Protein AF-A0A890DK44-F1 (afdb_monomer_lite)

Secondary structure (DSSP, 8-state):
--TT--HHHHHHHHHHHHHHHHHHHH---SHHHHHHHHHHHHH-THHHHHHHHHHHHHHHHHHHHH--

Foldseek 3Di:
DDPPDDPVVLVVLLVVLLVVLVVLVVDVPDPLSVVSVVCCVVPNDVVSSVVSSVVVVVVVVVVVVPPD

Radius of gyration: 13.54 Å; chains: 1; b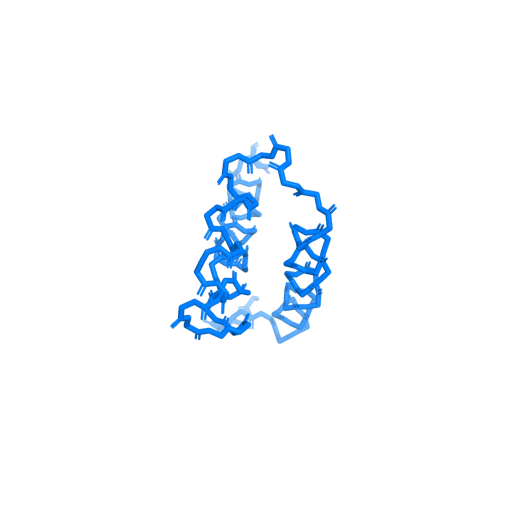ounding box: 28×22×38 Å

pLDDT: mean 79.77, std 9.46, range [43.59, 88.69]

Organism: Escherichia coli (NCBI:txid562)

Structure (mmCIF, N/CA/C/O backbone):
data_AF-A0A890DK44-F1
#
_entry.id   AF-A0A890DK44-F1
#
loop_
_atom_site.group_PDB
_atom_site.id
_atom_site.type_symbol
_atom_site.label_atom_id
_atom_site.label_alt_id
_atom_site.label_comp_id
_atom_site.label_asym_id
_atom_site.label_entity_id
_atom_site.label_seq_id
_atom_site.pdbx_PDB_ins_code
_atom_site.Cartn_x
_atom_site.Cartn_y
_atom_site.Cartn_z
_atom_site.occupancy
_atom_site.B_iso_or_equiv
_atom_site.auth_seq_id
_atom_site.auth_comp_id
_atom_site.auth_asym_id
_atom_site.auth_atom_id
_atom_site.pdbx_PDB_model_num
ATOM 1 N N . MET A 1 1 ? 3.684 -6.490 -27.650 1.00 43.59 1 MET A N 1
ATOM 2 C CA . MET A 1 1 ? 2.911 -6.231 -26.413 1.00 43.59 1 MET A CA 1
ATOM 3 C C . MET A 1 1 ? 1.477 -6.701 -26.617 1.00 43.59 1 MET A C 1
ATOM 5 O O . MET A 1 1 ? 0.798 -6.194 -27.500 1.00 43.59 1 MET A O 1
ATOM 9 N N . THR A 1 2 ? 1.017 -7.716 -25.889 1.00 54.88 2 THR A N 1
ATOM 10 C CA . THR A 1 2 ? -0.361 -8.219 -26.010 1.00 54.88 2 THR A CA 1
ATOM 11 C C . THR A 1 2 ? -1.347 -7.209 -25.415 1.00 54.88 2 THR A C 1
ATOM 13 O O . THR A 1 2 ? -1.183 -6.745 -24.290 1.00 54.88 2 THR A O 1
ATOM 16 N N . LYS A 1 3 ? -2.409 -6.892 -26.166 1.00 57.38 3 LYS A N 1
ATOM 17 C CA . LYS A 1 3 ? -3.433 -5.859 -25.884 1.00 57.38 3 LYS A CA 1
ATOM 18 C C . LYS A 1 3 ? -4.155 -5.986 -24.521 1.00 57.38 3 LYS A C 1
ATOM 20 O O . LYS A 1 3 ? -4.916 -5.099 -24.158 1.00 57.38 3 LYS A O 1
ATOM 25 N N . LYS A 1 4 ? -3.953 -7.090 -23.786 1.00 59.84 4 LYS A N 1
ATOM 26 C CA . LYS A 1 4 ? -4.593 -7.416 -22.494 1.00 59.84 4 LYS A CA 1
ATOM 27 C C . LYS A 1 4 ? -3.656 -7.344 -21.277 1.00 59.84 4 LYS A C 1
ATOM 29 O O . LYS A 1 4 ? -4.114 -7.594 -20.163 1.00 59.84 4 LYS A O 1
ATOM 34 N N . GLY A 1 5 ? -2.389 -6.975 -21.469 1.00 65.25 5 GLY A N 1
ATOM 35 C CA . GLY A 1 5 ? -1.378 -7.069 -20.420 1.00 65.25 5 GLY A CA 1
ATOM 36 C C . GLY A 1 5 ? -0.945 -8.518 -20.199 1.00 65.25 5 GLY A C 1
ATOM 37 O O . GLY A 1 5 ? -1.720 -9.462 -20.367 1.00 65.25 5 GLY A O 1
ATOM 38 N N . ASP A 1 6 ? 0.326 -8.696 -19.879 1.00 79.25 6 ASP A N 1
ATOM 39 C CA . ASP A 1 6 ? 0.922 -10.013 -19.734 1.00 79.25 6 ASP A CA 1
ATOM 40 C C . ASP A 1 6 ? 0.359 -10.765 -18.504 1.00 79.25 6 ASP A C 1
ATOM 42 O O . ASP A 1 6 ? 0.218 -10.216 -17.404 1.00 79.25 6 ASP A O 1
ATOM 46 N N . LYS A 1 7 ? -0.006 -12.041 -18.697 1.00 81.06 7 LYS A N 1
ATOM 47 C CA . LYS A 1 7 ? -0.618 -12.879 -17.649 1.00 81.06 7 LYS A CA 1
ATOM 48 C C . LYS A 1 7 ? 0.353 -13.099 -16.490 1.00 81.06 7 LYS A C 1
ATOM 50 O O . LYS A 1 7 ? -0.078 -13.144 -15.338 1.00 81.06 7 LYS A O 1
ATOM 55 N N . HIS A 1 8 ? 1.641 -13.222 -16.795 1.00 83.19 8 HIS A N 1
ATOM 56 C CA . HIS A 1 8 ? 2.689 -13.464 -15.816 1.00 83.19 8 HIS A CA 1
ATOM 57 C C . HIS A 1 8 ? 2.914 -12.229 -14.928 1.00 83.19 8 HIS A C 1
ATOM 59 O O . HIS A 1 8 ? 2.915 -12.359 -13.704 1.00 83.19 8 HIS A O 1
ATOM 65 N N . MET A 1 9 ? 2.914 -11.021 -15.499 1.00 76.50 9 MET A N 1
ATOM 66 C CA . MET A 1 9 ? 2.930 -9.770 -14.729 1.00 76.50 9 MET A CA 1
ATOM 67 C C . MET A 1 9 ? 1.745 -9.668 -13.763 1.00 76.50 9 MET A C 1
ATOM 69 O O . MET A 1 9 ? 1.921 -9.341 -12.590 1.00 76.50 9 MET A O 1
ATOM 73 N N . ARG A 1 10 ? 0.524 -10.002 -14.211 1.00 81.19 10 ARG A N 1
ATOM 74 C CA . ARG A 1 10 ? -0.656 -9.992 -13.328 1.00 81.19 10 ARG A CA 1
ATOM 75 C C . ARG A 1 10 ? -0.496 -10.965 -12.155 1.00 81.19 10 ARG A C 1
ATOM 77 O O . ARG A 1 10 ? -0.895 -10.633 -11.039 1.00 81.19 10 ARG A O 1
ATOM 84 N N . ILE A 1 11 ? 0.078 -12.143 -12.391 1.00 86.06 11 ILE A N 1
ATOM 85 C CA . ILE A 1 11 ? 0.331 -13.139 -11.340 1.00 86.06 11 ILE A CA 1
ATOM 86 C C . ILE A 1 11 ? 1.333 -12.596 -10.316 1.00 86.06 11 ILE A C 1
ATOM 88 O O . ILE A 1 11 ? 1.047 -12.643 -9.118 1.00 86.06 11 ILE A O 1
ATOM 92 N N . LEU A 1 12 ? 2.450 -12.024 -10.775 1.00 84.81 12 LEU A N 1
ATOM 93 C CA . LEU A 1 12 ? 3.459 -11.415 -9.904 1.00 84.81 12 LEU A CA 1
ATOM 94 C C . LEU A 1 12 ? 2.868 -10.279 -9.059 1.00 84.81 12 LEU A C 1
ATOM 96 O O . LEU A 1 12 ? 3.097 -10.231 -7.850 1.00 84.81 12 LEU A O 1
ATOM 100 N N . PHE A 1 13 ? 2.028 -9.423 -9.649 1.00 82.88 13 PHE A N 1
ATOM 101 C CA . PHE A 1 13 ? 1.369 -8.347 -8.903 1.00 82.88 13 PHE A CA 1
ATOM 102 C C . PHE A 1 13 ? 0.423 -8.849 -7.830 1.00 82.88 13 PHE A C 1
ATOM 104 O O . PHE A 1 13 ? 0.420 -8.308 -6.727 1.00 82.88 13 PHE A O 1
ATOM 111 N N . ILE A 1 14 ? -0.370 -9.877 -8.123 1.00 84.06 14 ILE A N 1
ATOM 112 C CA . ILE A 1 14 ? -1.269 -10.456 -7.125 1.00 84.06 14 ILE A CA 1
ATOM 113 C C . ILE A 1 14 ? -0.454 -11.082 -5.990 1.00 84.06 14 ILE A C 1
ATOM 115 O O . ILE A 1 14 ? -0.809 -10.905 -4.827 1.00 84.06 14 ILE A O 1
ATOM 119 N N . HIS A 1 15 ? 0.648 -11.770 -6.301 1.00 86.19 15 HIS A N 1
ATOM 120 C CA . HIS A 1 15 ? 1.515 -12.363 -5.283 1.00 86.19 15 HIS A CA 1
ATOM 121 C C . HIS A 1 15 ? 2.137 -11.295 -4.373 1.00 86.19 15 HIS A C 1
ATOM 123 O O . HIS A 1 15 ? 1.990 -11.377 -3.154 1.00 86.19 15 HIS A O 1
ATOM 129 N N . GLY A 1 16 ? 2.734 -10.250 -4.955 1.00 83.88 16 GLY A N 1
ATOM 130 C CA . GLY A 1 16 ? 3.294 -9.130 -4.196 1.00 83.88 16 GLY A CA 1
ATOM 131 C C . GLY A 1 16 ? 2.235 -8.350 -3.411 1.00 83.88 16 GLY A C 1
ATOM 132 O O . GLY A 1 16 ? 2.456 -7.948 -2.275 1.00 83.88 16 GLY A O 1
ATOM 133 N N . ALA A 1 17 ? 1.031 -8.184 -3.957 1.00 84.94 17 ALA A N 1
ATOM 134 C CA . ALA A 1 17 ? -0.050 -7.531 -3.227 1.00 84.94 17 ALA A CA 1
ATOM 135 C C . ALA A 1 17 ? -0.505 -8.350 -2.013 1.00 84.94 17 ALA A C 1
ATOM 137 O O . ALA A 1 17 ? -0.774 -7.783 -0.956 1.00 84.94 17 ALA A O 1
ATOM 138 N N . ARG A 1 18 ? -0.553 -9.683 -2.125 1.00 83.88 18 ARG A N 1
ATOM 139 C CA . ARG A 1 18 ? -0.890 -10.560 -0.995 1.00 83.88 18 ARG A CA 1
ATOM 140 C C . ARG A 1 18 ? 0.143 -10.472 0.125 1.00 83.88 18 ARG A C 1
ATOM 142 O O . ARG A 1 18 ? -0.254 -10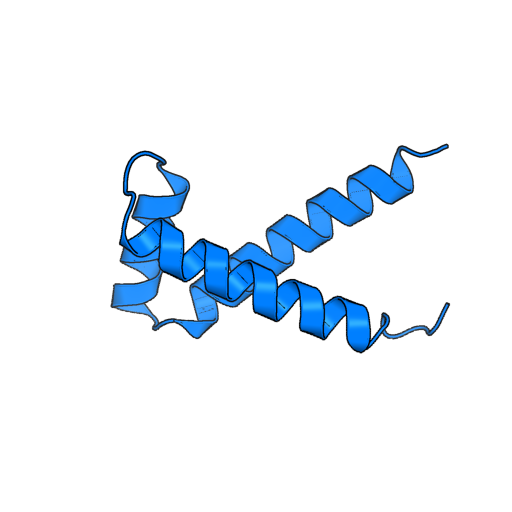.436 1.289 1.00 83.88 18 ARG A O 1
ATOM 149 N N . THR A 1 19 ? 1.437 -10.416 -0.199 1.00 85.00 19 THR A N 1
ATOM 150 C CA . THR A 1 19 ? 2.489 -10.268 0.820 1.00 85.00 19 THR A CA 1
ATOM 151 C C . THR A 1 19 ? 2.406 -8.910 1.511 1.00 85.00 19 THR A C 1
ATOM 153 O O . THR A 1 19 ? 2.473 -8.863 2.736 1.00 85.00 19 THR A O 1
ATOM 156 N N . VAL A 1 20 ? 2.146 -7.830 0.765 1.00 82.06 20 VAL A N 1
ATOM 157 C CA . VAL A 1 20 ? 1.950 -6.480 1.321 1.00 82.06 20 VAL A CA 1
ATOM 158 C C . VAL A 1 20 ? 0.728 -6.416 2.237 1.00 82.06 20 VAL A C 1
ATOM 160 O O . VAL A 1 20 ? 0.839 -5.919 3.351 1.00 82.06 20 VAL A O 1
ATOM 163 N N . VAL A 1 21 ? -0.426 -6.957 1.828 1.00 81.62 21 VAL A N 1
ATOM 164 C CA . VAL A 1 21 ? -1.638 -6.963 2.674 1.00 81.62 21 VAL A CA 1
ATOM 165 C C . VAL A 1 21 ? -1.434 -7.812 3.934 1.00 81.62 21 VAL A C 1
ATOM 167 O O . VAL A 1 21 ? -1.893 -7.447 5.018 1.00 81.62 21 VAL A O 1
ATOM 170 N N . ARG A 1 22 ? -0.717 -8.936 3.823 1.00 83.38 22 ARG A N 1
ATOM 171 C CA . ARG A 1 22 ? -0.370 -9.772 4.979 1.00 83.38 22 ARG A CA 1
ATOM 172 C C . ARG A 1 22 ? 0.587 -9.048 5.932 1.00 83.38 22 ARG A C 1
ATOM 174 O O . ARG A 1 22 ? 0.339 -9.053 7.131 1.00 83.38 22 ARG A O 1
ATOM 181 N N . GLY A 1 23 ? 1.618 -8.384 5.409 1.00 80.88 23 GLY A N 1
ATOM 182 C CA . GLY A 1 23 ? 2.558 -7.580 6.197 1.00 80.88 23 GLY A CA 1
ATOM 183 C C . GLY A 1 23 ? 1.901 -6.365 6.857 1.00 80.88 23 GLY A C 1
ATOM 184 O O . GLY A 1 23 ? 2.158 -6.090 8.024 1.00 80.88 23 GLY A O 1
ATOM 185 N N . ALA A 1 24 ? 0.971 -5.703 6.163 1.00 77.19 24 ALA A N 1
ATOM 186 C CA . ALA A 1 24 ? 0.179 -4.600 6.705 1.00 77.19 24 ALA A CA 1
ATOM 187 C C . ALA A 1 24 ? -0.701 -5.033 7.886 1.00 77.19 24 ALA A C 1
ATOM 189 O O . ALA A 1 24 ? -0.963 -4.230 8.772 1.00 77.19 24 ALA A O 1
ATOM 190 N N . THR A 1 25 ? -1.109 -6.307 7.949 1.00 72.94 25 THR A N 1
ATOM 191 C CA . THR A 1 25 ? -1.839 -6.834 9.116 1.00 72.94 25 THR A CA 1
ATOM 192 C C . THR A 1 25 ? -0.965 -6.851 10.375 1.00 72.94 25 THR A C 1
ATOM 194 O O . THR A 1 25 ? -1.486 -6.720 11.475 1.00 72.94 25 THR A O 1
ATOM 197 N N . ASN A 1 26 ? 0.353 -6.996 10.216 1.00 75.69 26 ASN A N 1
ATOM 198 C CA . ASN A 1 26 ? 1.298 -7.111 11.324 1.00 75.69 26 ASN A CA 1
ATOM 199 C C . ASN A 1 26 ? 1.987 -5.783 11.686 1.00 75.69 26 ASN A C 1
ATOM 201 O O . ASN A 1 26 ? 2.585 -5.697 12.748 1.00 75.69 26 ASN A O 1
ATOM 205 N N . ASN A 1 27 ? 1.912 -4.767 10.819 1.00 68.38 27 ASN A N 1
ATOM 206 C CA . ASN A 1 27 ? 2.505 -3.443 11.033 1.00 68.38 27 ASN A CA 1
ATOM 207 C C . ASN A 1 27 ? 1.486 -2.340 10.725 1.00 68.38 27 ASN A C 1
ATOM 209 O O . ASN A 1 27 ? 1.177 -2.074 9.561 1.00 68.38 27 ASN A O 1
ATOM 213 N N . ASN A 1 28 ? 0.998 -1.666 11.769 1.00 69.94 28 ASN A N 1
ATOM 214 C CA . ASN A 1 28 ? 0.021 -0.570 11.684 1.00 69.94 28 ASN A CA 1
ATOM 215 C C . ASN A 1 28 ? 0.666 0.829 11.647 1.00 69.94 28 ASN A C 1
ATOM 217 O O . ASN A 1 28 ? -0.024 1.829 11.845 1.00 69.94 28 ASN A O 1
ATOM 221 N N . ASP A 1 29 ? 1.964 0.911 11.358 1.00 72.00 29 ASP A N 1
ATOM 222 C CA 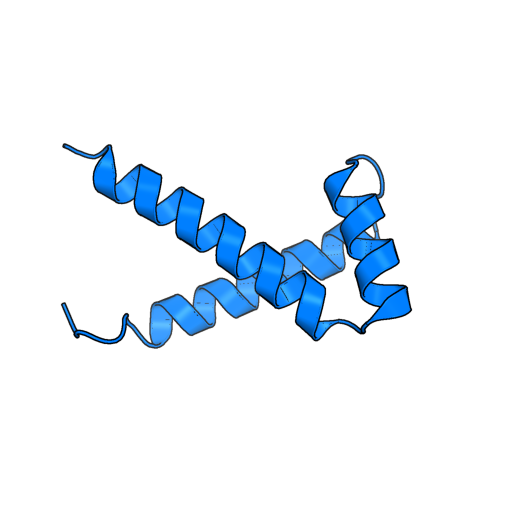. ASP A 1 29 ? 2.735 2.161 11.433 1.00 72.00 29 ASP A CA 1
ATOM 223 C C . ASP A 1 29 ? 2.332 3.193 10.374 1.00 72.00 29 ASP A C 1
ATOM 225 O O . ASP A 1 29 ? 2.513 4.394 10.553 1.00 72.00 29 ASP A O 1
ATOM 229 N N . SER A 1 30 ? 1.763 2.741 9.252 1.00 78.19 30 SER A N 1
ATOM 230 C CA . SER A 1 30 ? 1.306 3.617 8.175 1.00 78.19 30 SER A CA 1
ATOM 231 C C . SER A 1 30 ? -0.214 3.735 8.151 1.00 78.19 30 SER A C 1
ATOM 233 O O . SER A 1 30 ? -0.929 2.733 8.230 1.00 78.19 30 SER A O 1
ATOM 235 N N . HIS A 1 31 ? -0.713 4.947 7.895 1.00 78.31 31 HIS A N 1
ATOM 236 C CA . HIS A 1 31 ? -2.134 5.223 7.656 1.00 78.31 31 HIS A CA 1
ATOM 237 C C . HIS A 1 31 ? -2.738 4.314 6.567 1.00 78.31 31 HIS A C 1
ATOM 239 O O . HIS A 1 31 ? -3.892 3.896 6.657 1.00 78.31 31 HIS A O 1
ATOM 245 N N . MET A 1 32 ? -1.941 3.922 5.563 1.00 77.00 32 MET A N 1
ATOM 246 C CA . MET A 1 32 ? -2.397 3.007 4.511 1.00 77.00 32 MET A CA 1
ATOM 247 C C . MET A 1 32 ? -2.574 1.566 5.012 1.00 77.00 32 MET A C 1
ATOM 249 O O . MET A 1 32 ? -3.478 0.870 4.548 1.00 77.00 32 MET A O 1
ATOM 253 N N . ASN A 1 33 ? -1.755 1.128 5.972 1.00 80.06 33 ASN A N 1
ATOM 254 C CA . ASN A 1 33 ? -1.870 -0.195 6.587 1.00 80.06 33 ASN A CA 1
ATOM 255 C C . ASN A 1 33 ? -3.081 -0.251 7.523 1.00 80.06 33 ASN A C 1
ATOM 257 O O . ASN A 1 33 ? -3.852 -1.206 7.455 1.00 80.06 33 ASN A O 1
ATOM 261 N N . GLN A 1 34 ? -3.311 0.808 8.307 1.00 84.44 34 GLN A N 1
ATOM 262 C CA . GLN A 1 34 ? -4.495 0.930 9.163 1.00 84.44 34 GLN A CA 1
ATOM 263 C C . GLN A 1 34 ? -5.788 0.911 8.342 1.00 84.44 34 GLN A C 1
ATOM 265 O O . GLN A 1 34 ? -6.678 0.101 8.604 1.00 84.44 34 GLN A O 1
ATOM 270 N N . TRP A 1 35 ? -5.873 1.734 7.292 1.00 84.25 35 TRP A N 1
ATOM 271 C CA . TRP A 1 35 ? -7.019 1.726 6.383 1.00 84.25 35 TRP A CA 1
ATOM 272 C C . TRP A 1 35 ? -7.186 0.373 5.678 1.00 84.25 35 TRP A C 1
ATOM 274 O O . TRP A 1 35 ? -8.298 -0.145 5.575 1.00 84.25 35 TRP A O 1
ATOM 284 N N . GLY A 1 36 ? -6.085 -0.238 5.227 1.00 82.31 36 GLY A N 1
ATOM 285 C CA . GLY A 1 36 ? -6.093 -1.559 4.598 1.00 82.31 36 GLY A CA 1
ATOM 286 C C . GLY A 1 36 ? -6.619 -2.656 5.527 1.00 82.31 36 GLY A C 1
ATOM 287 O O . GLY A 1 36 ? -7.398 -3.504 5.088 1.00 82.31 36 GLY A O 1
ATOM 288 N N . ASN A 1 37 ? -6.261 -2.602 6.811 1.00 82.88 37 ASN A N 1
ATOM 289 C CA . ASN A 1 37 ? -6.748 -3.516 7.842 1.00 82.88 37 ASN A CA 1
ATOM 290 C C . ASN A 1 37 ? -8.228 -3.293 8.163 1.00 82.88 37 ASN A C 1
ATOM 292 O O . ASN A 1 37 ? -8.993 -4.256 8.162 1.00 82.88 37 ASN A O 1
ATOM 296 N N . GLN A 1 38 ? -8.666 -2.043 8.322 1.00 85.44 38 GLN A N 1
ATOM 297 C CA . GLN A 1 38 ? -10.087 -1.721 8.505 1.00 85.44 38 GLN A CA 1
ATOM 298 C C . GLN A 1 38 ? -10.927 -2.165 7.299 1.00 85.44 38 GLN A C 1
ATOM 300 O O . GLN A 1 38 ? -12.034 -2.688 7.441 1.00 85.44 38 GLN A O 1
ATOM 305 N N . LEU A 1 39 ? -10.408 -1.990 6.080 1.00 83.81 39 LEU A N 1
ATOM 306 C CA . LEU A 1 39 ? -11.082 -2.428 4.862 1.00 83.81 39 LEU A CA 1
ATOM 307 C C . LEU A 1 39 ? -11.129 -3.957 4.761 1.00 83.81 39 LEU A C 1
ATOM 309 O O . LEU A 1 39 ? -12.151 -4.507 4.346 1.00 83.81 39 LEU A O 1
ATOM 313 N N . LYS A 1 40 ? -10.048 -4.642 5.149 1.00 84.12 40 LYS A N 1
ATOM 314 C CA . LYS A 1 40 ? -9.993 -6.105 5.249 1.00 84.12 40 LYS A CA 1
ATOM 315 C C . LYS A 1 40 ? -11.049 -6.627 6.221 1.00 84.12 40 LYS A C 1
ATOM 317 O O . LYS A 1 40 ? -11.746 -7.573 5.875 1.00 84.12 40 LYS A O 1
ATOM 322 N N . GLU A 1 41 ? -11.190 -6.004 7.384 1.00 85.62 41 GLU A N 1
ATOM 323 C CA . GLU A 1 41 ? -12.173 -6.388 8.401 1.00 85.62 41 GLU A CA 1
ATOM 324 C C . GLU A 1 41 ? -13.613 -6.195 7.902 1.00 85.62 41 GLU A C 1
ATOM 326 O O . GLU A 1 41 ? -14.445 -7.088 8.022 1.00 85.62 41 GLU A O 1
ATOM 331 N N . ARG A 1 42 ? -13.895 -5.078 7.220 1.00 88.69 42 ARG A N 1
ATOM 332 C CA . ARG A 1 42 ? -15.241 -4.771 6.703 1.00 88.69 42 ARG A CA 1
ATOM 333 C C . ARG A 1 42 ? -15.629 -5.540 5.440 1.00 88.69 42 ARG A C 1
ATOM 335 O O . ARG A 1 42 ? -16.815 -5.712 5.164 1.00 88.69 42 ARG A O 1
ATOM 342 N N . ARG A 1 43 ? -14.666 -5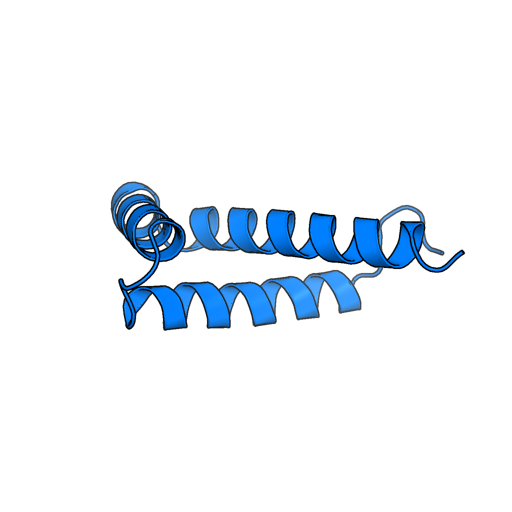.874 4.574 1.00 85.44 43 ARG A N 1
ATOM 343 C CA . ARG A 1 43 ? -14.936 -6.317 3.189 1.00 85.44 43 ARG A CA 1
ATOM 344 C C . ARG A 1 43 ? -14.180 -7.577 2.756 1.00 85.44 43 ARG A C 1
ATOM 346 O O . ARG A 1 43 ? -14.347 -8.001 1.608 1.00 85.44 43 ARG A 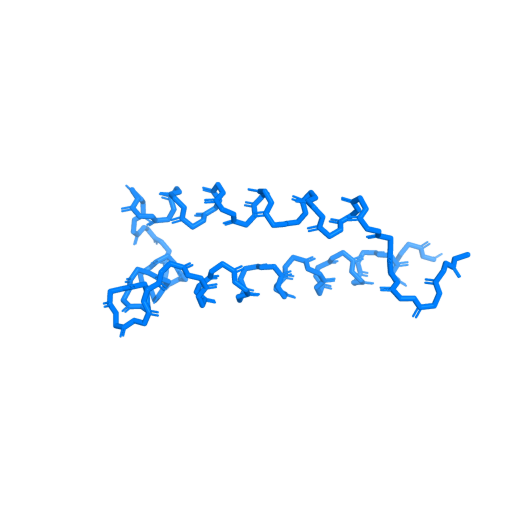O 1
ATOM 353 N N . GLY A 1 44 ? -13.373 -8.160 3.634 1.00 84.12 44 GLY A N 1
ATOM 354 C CA . GLY A 1 44 ? -12.559 -9.340 3.363 1.00 84.12 44 GLY A CA 1
ATOM 355 C C . GLY A 1 44 ? -11.256 -9.034 2.621 1.00 84.12 44 GLY A C 1
ATOM 356 O O . GLY A 1 44 ? -11.012 -7.930 2.139 1.00 84.12 44 GLY A O 1
ATOM 357 N N . PHE A 1 45 ? -10.406 -10.054 2.501 1.00 80.81 45 PHE A N 1
ATOM 358 C CA . PHE A 1 45 ? -9.010 -9.943 2.056 1.00 80.81 45 PHE A CA 1
ATOM 359 C C . PHE A 1 45 ? -8.821 -9.537 0.577 1.00 80.81 45 PHE A C 1
ATOM 361 O O . PHE A 1 45 ? -7.803 -8.952 0.201 1.00 80.81 45 PHE A O 1
ATOM 368 N N . ASN A 1 46 ? -9.806 -9.801 -0.285 1.00 82.88 46 ASN A N 1
ATOM 369 C CA . ASN A 1 46 ? -9.661 -9.604 -1.733 1.00 82.88 46 ASN A CA 1
ATOM 370 C C . ASN A 1 46 ? -9.682 -8.125 -2.151 1.00 82.88 46 ASN A C 1
ATOM 372 O O . ASN A 1 46 ? -8.907 -7.718 -3.012 1.00 82.88 46 ASN A O 1
ATOM 376 N N . LYS A 1 47 ? -10.526 -7.297 -1.528 1.00 84.19 47 LYS A N 1
ATOM 377 C CA . LYS A 1 47 ? -10.623 -5.858 -1.834 1.00 84.19 47 LYS A CA 1
ATOM 378 C C . LYS A 1 47 ? -9.346 -5.063 -1.528 1.00 84.19 47 LYS A C 1
ATOM 380 O O . LYS A 1 47 ? -8.875 -4.390 -2.444 1.00 84.19 47 LYS A O 1
ATOM 385 N N . PRO A 1 48 ? -8.734 -5.152 -0.331 1.00 84.50 48 PRO A N 1
ATOM 386 C CA . PRO A 1 48 ? -7.462 -4.478 -0.072 1.00 84.50 48 PRO A CA 1
ATOM 387 C C . PRO A 1 48 ? -6.353 -4.990 -1.001 1.00 84.50 48 PRO A C 1
ATOM 389 O O . PRO A 1 48 ? -5.562 -4.192 -1.494 1.00 84.50 48 PRO A O 1
ATOM 392 N N . THR A 1 49 ? -6.355 -6.282 -1.352 1.00 84.44 49 THR A N 1
ATOM 393 C CA . THR A 1 49 ? -5.409 -6.843 -2.335 1.00 84.44 49 THR A CA 1
ATOM 394 C C . THR A 1 49 ? -5.537 -6.165 -3.702 1.00 84.44 49 THR A C 1
ATOM 396 O O . THR A 1 49 ? -4.535 -5.743 -4.271 1.00 84.44 49 THR A O 1
ATOM 399 N N . VAL A 1 50 ? -6.757 -5.997 -4.225 1.00 85.12 50 VAL A N 1
ATOM 400 C CA . VAL A 1 50 ? -6.989 -5.326 -5.519 1.00 85.12 50 VAL A CA 1
ATOM 401 C C . VAL A 1 50 ? -6.546 -3.862 -5.489 1.00 85.12 50 VAL A C 1
ATOM 403 O O . VAL A 1 50 ? -5.978 -3.371 -6.465 1.00 85.12 50 VAL A O 1
ATOM 406 N N . VAL A 1 51 ? -6.752 -3.162 -4.372 1.00 87.06 51 VAL A N 1
ATOM 407 C CA . VAL A 1 51 ? -6.288 -1.775 -4.214 1.00 87.06 51 VAL A CA 1
ATOM 408 C C . VAL A 1 51 ? -4.761 -1.698 -4.267 1.00 87.06 51 VAL A C 1
ATOM 410 O O . VAL A 1 51 ? -4.223 -0.859 -4.991 1.00 87.06 51 VAL A O 1
ATOM 413 N N . VAL A 1 52 ? -4.060 -2.597 -3.569 1.00 85.06 52 VAL A N 1
ATOM 414 C CA . VAL A 1 52 ? -2.590 -2.669 -3.601 1.00 85.06 52 VAL A CA 1
ATOM 415 C C . VAL A 1 52 ? -2.084 -2.995 -5.009 1.00 85.06 52 VAL A C 1
ATOM 417 O O . VAL A 1 52 ? -1.167 -2.330 -5.488 1.00 85.06 52 VAL A O 1
ATOM 420 N N . VAL A 1 53 ? -2.721 -3.935 -5.719 1.00 87.62 53 VAL A N 1
ATOM 421 C CA . VAL A 1 53 ? -2.402 -4.221 -7.132 1.00 87.62 53 VAL A CA 1
ATOM 422 C C . VAL A 1 53 ? -2.546 -2.965 -7.993 1.00 87.62 53 VAL A C 1
ATOM 424 O O . VAL A 1 53 ? -1.631 -2.636 -8.744 1.00 87.62 53 VAL A O 1
ATOM 427 N N . ASN A 1 54 ? -3.658 -2.232 -7.871 1.00 87.44 54 ASN A N 1
ATOM 428 C CA . ASN A 1 54 ? -3.889 -1.010 -8.647 1.00 87.44 54 ASN A CA 1
ATOM 429 C C . ASN A 1 54 ? -2.869 0.094 -8.332 1.00 87.44 54 ASN A C 1
ATOM 431 O O . ASN A 1 54 ? -2.464 0.828 -9.235 1.00 87.44 54 ASN A O 1
ATOM 435 N N . LYS A 1 55 ? -2.434 0.217 -7.072 1.00 84.75 55 LYS A N 1
ATOM 436 C CA . LYS A 1 55 ? -1.373 1.156 -6.689 1.00 84.75 55 LYS A CA 1
ATOM 437 C C . LYS A 1 55 ? -0.041 0.771 -7.335 1.00 84.75 55 LYS A C 1
ATOM 439 O O . LYS A 1 55 ? 0.592 1.617 -7.960 1.00 84.75 55 LYS A O 1
ATOM 444 N N . ASN A 1 56 ? 0.347 -0.499 -7.249 1.00 83.81 56 ASN A N 1
ATOM 445 C CA . ASN A 1 56 ? 1.592 -0.995 -7.837 1.00 83.81 56 ASN A CA 1
ATOM 446 C C . ASN A 1 56 ? 1.591 -0.853 -9.366 1.00 83.81 56 ASN A C 1
ATOM 448 O O . ASN A 1 56 ? 2.582 -0.415 -9.942 1.00 83.81 56 ASN A O 1
ATOM 452 N N . ALA A 1 57 ? 0.458 -1.132 -10.018 1.00 85.62 57 ALA A N 1
ATOM 453 C CA . ALA A 1 57 ? 0.296 -0.936 -11.456 1.00 85.62 57 ALA A CA 1
ATOM 454 C C . ALA A 1 57 ? 0.490 0.533 -11.870 1.00 85.62 57 ALA A C 1
ATOM 456 O O . ALA A 1 57 ? 1.138 0.798 -12.879 1.00 85.62 57 ALA A O 1
ATOM 457 N N . ARG A 1 58 ? -0.020 1.492 -11.083 1.00 86.69 58 ARG A N 1
ATOM 458 C CA . ARG A 1 58 ? 0.203 2.929 -11.323 1.00 86.69 58 ARG A CA 1
ATOM 459 C C . ARG A 1 58 ? 1.668 3.333 -11.170 1.00 86.69 58 ARG A C 1
ATOM 461 O O . ARG A 1 58 ? 2.157 4.089 -12.000 1.00 86.69 58 ARG A O 1
ATOM 468 N N . ILE A 1 59 ? 2.354 2.830 -10.141 1.00 84.88 59 ILE A N 1
ATOM 469 C CA . ILE A 1 59 ? 3.784 3.100 -9.918 1.00 84.88 59 ILE A CA 1
ATOM 470 C C . ILE A 1 59 ? 4.597 2.608 -11.116 1.00 84.88 59 ILE A C 1
ATOM 472 O O . ILE A 1 59 ? 5.370 3.366 -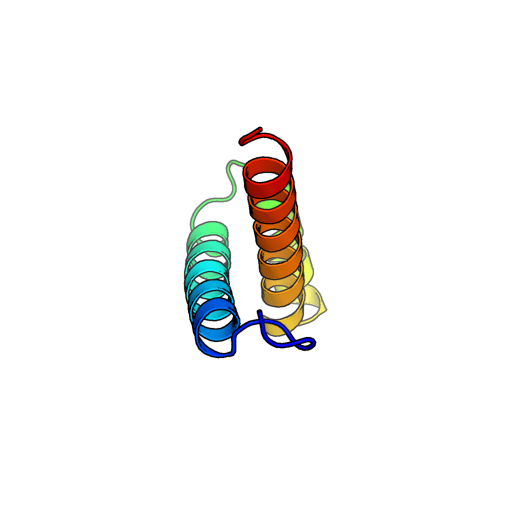11.685 1.00 84.88 59 ILE A O 1
ATOM 476 N N . ILE A 1 60 ? 4.357 1.374 -11.553 1.00 84.00 60 ILE A N 1
ATOM 477 C CA . ILE A 1 60 ? 5.087 0.767 -12.673 1.00 84.00 60 ILE A CA 1
ATOM 478 C C . ILE A 1 60 ? 4.770 1.460 -13.988 1.00 84.00 60 ILE A C 1
ATOM 480 O O . ILE A 1 60 ? 5.665 1.684 -14.791 1.00 84.00 60 ILE A O 1
ATOM 484 N N . TRP A 1 61 ? 3.513 1.843 -14.206 1.00 85.62 61 TRP A N 1
ATOM 485 C CA . TRP A 1 61 ? 3.151 2.635 -15.374 1.00 85.62 61 TRP A CA 1
ATOM 486 C C . TRP A 1 61 ? 3.853 3.995 -15.382 1.00 85.62 61 TRP A C 1
ATOM 488 O O . TRP A 1 61 ? 4.317 4.429 -16.431 1.00 85.62 61 TRP A O 1
ATOM 498 N N . SER A 1 62 ? 3.963 4.649 -14.222 1.00 87.12 62 SER A N 1
ATOM 499 C CA . SER A 1 62 ? 4.709 5.901 -14.094 1.00 87.12 62 SER A CA 1
ATOM 500 C C . SER A 1 62 ? 6.205 5.701 -14.332 1.00 87.12 62 SER A C 1
ATOM 502 O O . SER A 1 62 ? 6.804 6.541 -14.986 1.00 87.12 62 SER A O 1
ATOM 504 N N . MET A 1 63 ? 6.797 4.610 -13.834 1.00 85.12 63 MET A N 1
ATOM 505 C CA . MET A 1 63 ? 8.202 4.264 -14.084 1.00 85.12 63 MET A CA 1
ATOM 506 C C . MET A 1 63 ? 8.442 4.042 -15.579 1.00 85.12 63 MET A C 1
ATOM 508 O O . MET A 1 63 ? 9.242 4.745 -16.175 1.00 85.12 63 MET A O 1
ATOM 512 N N . LEU A 1 64 ? 7.648 3.176 -16.211 1.00 85.50 64 LEU A N 1
ATOM 513 C CA . LEU A 1 64 ? 7.743 2.882 -17.643 1.00 85.50 64 LEU A CA 1
ATOM 514 C C . LEU A 1 64 ? 7.541 4.126 -18.521 1.00 85.50 64 LEU A C 1
ATOM 516 O O . LEU A 1 64 ? 8.118 4.229 -19.596 1.00 85.50 64 LEU A O 1
ATOM 520 N N . ARG A 1 65 ? 6.684 5.058 -18.091 1.00 84.75 65 ARG A N 1
ATOM 521 C CA . ARG A 1 65 ? 6.439 6.317 -18.805 1.00 84.75 65 ARG A CA 1
ATOM 522 C C . ARG A 1 65 ? 7.552 7.346 -18.597 1.00 84.75 65 ARG A C 1
ATOM 524 O O . ARG A 1 65 ? 7.734 8.176 -19.476 1.00 84.75 65 ARG A O 1
ATOM 531 N N . ASN A 1 66 ? 8.237 7.317 -17.456 1.00 77.81 66 ASN A N 1
ATOM 532 C CA . ASN A 1 66 ? 9.320 8.246 -17.134 1.00 77.81 66 ASN A CA 1
ATOM 533 C C . ASN A 1 66 ? 10.711 7.722 -17.540 1.00 77.81 66 ASN A C 1
ATOM 535 O O . ASN A 1 66 ? 11.668 8.479 -17.458 1.00 77.81 66 ASN A O 1
ATOM 539 N N . GLU A 1 67 ? 10.840 6.467 -17.979 1.00 59.75 67 GLU A N 1
ATOM 540 C CA . GLU A 1 67 ? 12.061 5.892 -18.575 1.00 59.75 67 GLU A CA 1
ATOM 541 C C . GLU A 1 67 ? 12.234 6.270 -20.068 1.00 59.75 67 GLU A C 1
ATOM 543 O O . GLU A 1 67 ? 12.611 5.443 -20.900 1.00 59.75 67 GLU A O 1
ATOM 548 N N . THR A 1 68 ? 11.963 7.533 -20.411 1.00 47.09 68 THR A N 1
ATOM 549 C CA . THR A 1 68 ? 12.333 8.179 -21.688 1.00 47.09 68 THR A CA 1
ATOM 550 C C . THR A 1 68 ? 13.239 9.359 -21.410 1.00 47.09 68 THR A C 1
ATOM 552 O O . THR A 1 68 ? 14.278 9.474 -22.090 1.00 47.09 68 THR A O 1
#

Sequence (68 aa):
MTKKGDKHMRILFIHGARTVVRGATNNNDSHMNQWGNQLKERRGFNKPTVVVVNKNARIIWSMLRNET